Protein AF-A0A258UWW3-F1 (afdb_monomer_lite)

Foldseek 3Di:
DQLLQLVLVVLLPPPDQKDKDAQVRSCVSSVHHDDVCLLVPPCLQACDPPDPNSVNCSQVVSQKHWDDQDSPRRMTMIGHNPDPPPDDDDDDDDPDPDPPVVVLVVLCVVPVDNDPVVSVVVVVVVVVVVVVVVVVVVCVVPDDDPPDDDDDDDDD

Secondary structure (DSSP, 8-state):
--TTHHHHHHHHH--SSEEEEEHHHHHHHHTSPPPHHHHH-GGGGS---SSS-HHHHHHHHTTEEEEEEETTTTEEEEEE--------S----S-----HHHHHHHHHHHHS---HHHHHHHHHHHHHHHHHHHHHHHHTTS-S---PPP-PPPP-

Sequence (156 aa):
MGVYEPLTRYLDDLGVDHWSANFAEIERIIRRALPASAYKHRPWWANQADGNHSQSKAWRDAGWETREVDLAHRTVNFVRAGRPKTSSPSSVRLRATPSTEALWDRAAQMTDETDRERLLQMALNALIQREAAHQLARLGATMPDLVVPQRDRPAA

Radius of gyration: 24.17 Å; chains: 1; bounding box: 35×78×60 Å

Structure (mmCIF, N/CA/C/O backbone):
data_AF-A0A258UWW3-F1
#
_entry.id   AF-A0A258UWW3-F1
#
loop_
_atom_site.group_PDB
_atom_site.id
_atom_site.type_symbol
_atom_site.label_atom_id
_atom_site.label_alt_id
_atom_site.label_comp_id
_atom_site.label_asym_id
_atom_site.label_entity_id
_atom_site.label_seq_id
_atom_site.pdbx_PDB_ins_code
_atom_site.Cartn_x
_atom_site.Cartn_y
_atom_site.Cartn_z
_atom_site.occupancy
_atom_site.B_iso_or_equiv
_atom_site.auth_seq_id
_atom_site.auth_comp_id
_atom_site.auth_asym_id
_atom_site.auth_atom_id
_atom_site.pdbx_PDB_model_num
ATOM 1 N N . MET A 1 1 ? 3.493 -2.214 -26.152 1.00 49.28 1 MET A N 1
ATOM 2 C CA . MET A 1 1 ? 3.263 -3.243 -25.122 1.00 49.28 1 MET A CA 1
ATOM 3 C C . MET A 1 1 ? 4.150 -2.932 -23.934 1.00 49.28 1 MET A C 1
ATOM 5 O O . MET A 1 1 ? 5.327 -3.282 -23.929 1.00 49.28 1 MET A O 1
ATOM 9 N N . GLY A 1 2 ? 3.626 -2.153 -22.992 1.00 64.00 2 GLY A N 1
ATOM 10 C CA . GLY A 1 2 ? 4.370 -1.783 -21.790 1.00 64.00 2 GLY A CA 1
ATOM 11 C C . GLY A 1 2 ? 4.350 -2.937 -20.794 1.00 64.00 2 GLY A C 1
ATOM 12 O O . GLY A 1 2 ? 3.308 -3.544 -20.581 1.00 64.00 2 GLY A O 1
ATOM 13 N N . VAL A 1 3 ? 5.476 -3.225 -20.141 1.00 72.06 3 VAL A N 1
ATOM 14 C CA . VAL A 1 3 ? 5.569 -4.270 -19.098 1.00 72.06 3 VAL A CA 1
ATOM 15 C C . VAL A 1 3 ? 4.516 -4.092 -17.990 1.00 72.06 3 VAL A C 1
ATOM 17 O O . VAL A 1 3 ? 4.087 -5.066 -17.382 1.00 72.06 3 VAL A O 1
ATOM 20 N N . TYR A 1 4 ? 4.087 -2.853 -17.753 1.00 79.81 4 TYR A N 1
ATOM 21 C CA . TYR A 1 4 ? 3.150 -2.468 -16.700 1.00 79.81 4 TYR A CA 1
ATOM 22 C C . TYR A 1 4 ? 1.742 -2.133 -17.220 1.00 79.81 4 TYR A C 1
ATOM 24 O O . TYR A 1 4 ? 0.896 -1.691 -16.453 1.00 79.81 4 TYR A O 1
ATOM 32 N N . GLU A 1 5 ? 1.457 -2.371 -18.500 1.00 82.12 5 GLU A N 1
ATOM 33 C CA . GLU A 1 5 ? 0.132 -2.146 -19.094 1.00 82.12 5 GLU A CA 1
ATOM 34 C C . GLU A 1 5 ? -1.009 -2.912 -18.379 1.00 82.12 5 GLU A C 1
ATOM 36 O O . GLU A 1 5 ? -2.077 -2.326 -18.186 1.00 82.12 5 GLU A O 1
ATOM 41 N N . PRO A 1 6 ? -0.817 -4.163 -17.896 1.00 84.31 6 PRO A N 1
ATOM 42 C CA . PRO A 1 6 ? -1.835 -4.846 -17.091 1.00 84.31 6 PRO A CA 1
ATOM 43 C C . PRO A 1 6 ? -2.149 -4.125 -15.776 1.00 84.31 6 PRO A C 1
ATOM 45 O O . PRO A 1 6 ? -3.298 -4.120 -15.341 1.00 84.31 6 PRO A O 1
ATOM 48 N N . LEU A 1 7 ? -1.141 -3.495 -15.161 1.00 84.38 7 LEU A N 1
ATOM 49 C CA . LEU A 1 7 ? -1.319 -2.712 -13.940 1.00 84.38 7 LEU A CA 1
ATOM 50 C C . LEU A 1 7 ? -2.125 -1.444 -14.224 1.00 84.38 7 LEU A C 1
ATOM 52 O O . LEU A 1 7 ? -3.037 -1.135 -13.468 1.00 84.38 7 LEU A O 1
ATOM 56 N N . THR A 1 8 ? -1.842 -0.759 -15.336 1.00 85.56 8 THR A N 1
ATOM 57 C CA . THR A 1 8 ? -2.629 0.396 -15.795 1.00 85.56 8 THR A CA 1
ATOM 58 C C . THR A 1 8 ? -4.103 0.033 -15.950 1.00 85.56 8 THR A C 1
ATOM 60 O O . THR A 1 8 ? -4.949 0.701 -15.371 1.00 85.56 8 THR A O 1
ATOM 63 N N . ARG A 1 9 ? -4.422 -1.053 -16.668 1.00 85.12 9 ARG A N 1
ATOM 64 C CA . ARG A 1 9 ? -5.818 -1.485 -16.865 1.00 85.12 9 ARG A CA 1
ATOM 65 C C . ARG A 1 9 ? -6.513 -1.865 -15.563 1.00 85.12 9 ARG A C 1
ATOM 67 O O . ARG A 1 9 ? -7.674 -1.534 -15.382 1.00 85.12 9 ARG A O 1
ATOM 74 N N . TYR A 1 10 ? -5.809 -2.554 -14.668 1.00 86.06 10 TYR A N 1
ATOM 75 C CA . TYR A 1 10 ? -6.361 -2.934 -13.369 1.00 86.06 10 TYR A CA 1
ATOM 76 C C . TYR A 1 10 ? -6.700 -1.707 -12.511 1.00 86.06 10 TYR A C 1
ATOM 78 O O . TYR A 1 10 ? -7.749 -1.654 -11.880 1.00 86.06 10 TYR A O 1
ATOM 86 N N . LEU A 1 11 ? -5.820 -0.705 -12.514 1.00 83.38 11 LEU A N 1
ATOM 87 C CA . LEU A 1 11 ? -6.040 0.566 -11.827 1.00 83.38 11 LEU A CA 1
ATOM 88 C C . LEU A 1 11 ? -7.163 1.398 -12.463 1.00 83.38 11 LEU A C 1
ATOM 90 O O . LEU A 1 11 ? -7.861 2.112 -11.752 1.00 83.38 11 LEU A O 1
ATOM 94 N N . ASP A 1 12 ? -7.338 1.321 -13.780 1.00 84.75 12 ASP A N 1
ATOM 95 C CA . ASP A 1 12 ? -8.417 2.012 -14.495 1.00 84.75 12 ASP A CA 1
ATOM 96 C C . ASP A 1 12 ? -9.799 1.396 -14.201 1.00 84.75 12 ASP A C 1
ATOM 98 O O . ASP A 1 12 ? -10.771 2.120 -13.999 1.00 84.75 12 ASP A O 1
ATOM 102 N N . ASP A 1 13 ? -9.868 0.064 -14.085 1.00 83.75 13 ASP A N 1
ATOM 103 C CA . ASP A 1 13 ? -11.085 -0.680 -13.715 1.00 83.75 13 ASP A CA 1
ATOM 104 C C . ASP A 1 13 ? -11.470 -0.494 -12.233 1.00 83.75 13 ASP A C 1
ATOM 106 O O . ASP A 1 13 ? -12.635 -0.614 -11.844 1.00 83.75 13 ASP A O 1
ATOM 110 N N . LEU A 1 14 ? -10.497 -0.150 -11.382 1.00 79.38 14 LEU A N 1
ATOM 111 C CA . LEU A 1 14 ? -10.727 0.133 -9.968 1.00 79.38 14 LEU A CA 1
ATOM 112 C C . LEU A 1 14 ? -11.558 1.414 -9.789 1.00 79.38 14 LEU A C 1
ATOM 114 O O . LEU A 1 14 ? -11.054 2.533 -9.824 1.00 79.38 14 LEU A O 1
ATOM 118 N N . GLY A 1 15 ? -12.839 1.245 -9.461 1.00 76.69 15 GLY A N 1
ATOM 119 C CA . GLY A 1 15 ? -13.758 2.335 -9.106 1.00 76.69 15 GLY A CA 1
ATOM 120 C C . GLY A 1 15 ? -13.533 2.969 -7.722 1.00 76.69 15 GLY A C 1
ATOM 121 O O . GLY A 1 15 ? -14.464 3.548 -7.165 1.00 76.69 15 GLY A O 1
ATOM 122 N N . VAL A 1 16 ? -12.342 2.830 -7.133 1.00 76.62 16 VAL A N 1
ATOM 123 C CA . VAL A 1 16 ? -11.992 3.360 -5.802 1.00 76.62 16 VAL A CA 1
ATOM 124 C C . VAL A 1 16 ? -10.947 4.469 -5.917 1.00 76.62 16 VAL A C 1
ATOM 126 O O . VAL A 1 16 ? -10.183 4.515 -6.870 1.00 76.62 16 VAL A O 1
ATOM 129 N N . ASP A 1 17 ? -10.892 5.371 -4.935 1.00 78.88 17 ASP A N 1
ATOM 130 C CA . ASP A 1 17 ? -9.923 6.483 -4.936 1.00 78.88 17 ASP A CA 1
ATOM 131 C C . ASP A 1 17 ? -8.588 6.131 -4.251 1.00 78.88 17 ASP A C 1
ATOM 133 O O . ASP A 1 17 ? -7.622 6.892 -4.336 1.00 78.88 17 ASP A O 1
ATOM 137 N N . HIS A 1 18 ? -8.532 4.999 -3.543 1.00 81.06 18 HIS A N 1
ATOM 138 C CA . HIS A 1 18 ? -7.345 4.505 -2.849 1.00 81.06 18 HIS A CA 1
ATOM 139 C C . HIS A 1 18 ? -7.241 2.987 -2.986 1.00 81.06 18 HIS A C 1
ATOM 141 O O . HIS A 1 18 ? -8.236 2.273 -2.859 1.00 81.06 18 HIS A O 1
ATOM 147 N N . TRP A 1 19 ? -6.027 2.491 -3.205 1.00 83.12 19 TRP A N 1
ATOM 148 C CA . TRP A 1 19 ? -5.745 1.064 -3.263 1.00 83.12 19 TRP A CA 1
ATOM 149 C C . TRP A 1 19 ? -4.380 0.769 -2.641 1.00 83.12 19 TRP A C 1
ATOM 151 O O . TRP A 1 19 ? -3.346 1.263 -3.091 1.00 83.12 19 TRP A O 1
ATOM 161 N N . SER A 1 20 ? -4.392 -0.034 -1.580 1.00 82.38 20 SER A N 1
ATOM 162 C CA . SER A 1 20 ? -3.187 -0.565 -0.950 1.00 82.38 20 SER A CA 1
ATOM 163 C C . SER A 1 20 ? -2.834 -1.885 -1.613 1.00 82.38 20 SER A C 1
ATOM 165 O O . SER A 1 20 ? -3.596 -2.844 -1.510 1.00 82.38 20 SER A O 1
ATOM 167 N N . ALA A 1 21 ? -1.686 -1.926 -2.275 1.00 79.69 21 ALA A N 1
ATOM 168 C CA . ALA A 1 21 ? -1.192 -3.101 -2.970 1.00 79.69 21 ALA A CA 1
ATOM 169 C C . ALA A 1 21 ? 0.078 -3.615 -2.302 1.00 79.69 21 ALA A C 1
ATOM 171 O O . ALA A 1 21 ? 0.983 -2.844 -1.976 1.00 79.69 21 ALA A O 1
ATOM 172 N N . ASN A 1 22 ? 0.185 -4.925 -2.131 1.00 85.38 22 ASN A N 1
ATOM 173 C CA . ASN A 1 22 ? 1.451 -5.551 -1.783 1.00 85.38 22 ASN A CA 1
ATOM 174 C C . ASN A 1 22 ? 2.273 -5.864 -3.044 1.00 85.38 22 ASN A C 1
ATOM 176 O O . ASN A 1 22 ? 1.760 -5.929 -4.163 1.00 85.38 22 ASN A O 1
ATOM 180 N N . PHE A 1 23 ? 3.579 -6.061 -2.874 1.00 82.38 23 PHE A N 1
ATOM 181 C CA . PHE A 1 23 ? 4.467 -6.281 -4.019 1.00 82.38 23 PHE A CA 1
ATOM 182 C C . PHE A 1 23 ? 4.090 -7.558 -4.783 1.00 82.38 23 PHE A C 1
ATOM 184 O O . PHE A 1 23 ? 4.114 -7.555 -6.009 1.00 82.38 23 PHE A O 1
ATOM 191 N N . ALA A 1 24 ? 3.647 -8.608 -4.085 1.00 80.50 24 ALA A N 1
ATOM 192 C CA . ALA A 1 24 ? 3.216 -9.857 -4.709 1.00 80.50 24 ALA A CA 1
ATOM 193 C C . ALA A 1 24 ? 1.908 -9.707 -5.518 1.00 80.50 24 ALA A C 1
ATOM 195 O O . ALA A 1 24 ? 1.732 -10.371 -6.535 1.00 80.50 24 ALA A O 1
ATOM 196 N N . GLU A 1 25 ? 0.989 -8.830 -5.112 1.00 82.44 25 GLU A N 1
ATOM 197 C CA . GLU A 1 25 ? -0.236 -8.498 -5.849 1.00 82.44 25 GLU A CA 1
ATOM 198 C C . GLU A 1 25 ? 0.103 -7.788 -7.152 1.00 82.44 25 GLU A C 1
ATOM 200 O O . GLU A 1 25 ? -0.402 -8.166 -8.208 1.00 82.44 25 GLU A O 1
ATOM 205 N N . ILE A 1 26 ? 1.020 -6.822 -7.096 1.00 83.56 26 ILE A N 1
ATOM 206 C CA . ILE A 1 26 ? 1.506 -6.119 -8.285 1.00 83.56 26 ILE A CA 1
ATOM 207 C C . ILE A 1 26 ? 2.180 -7.112 -9.235 1.00 83.56 26 ILE A C 1
ATOM 209 O O . ILE A 1 26 ? 1.863 -7.117 -10.423 1.00 83.56 26 ILE A O 1
ATOM 213 N N . GLU A 1 27 ? 3.036 -7.999 -8.720 1.00 85.69 27 GLU A N 1
ATOM 214 C CA . GLU A 1 27 ? 3.691 -9.058 -9.500 1.00 85.69 27 GLU A CA 1
ATOM 215 C C . GLU A 1 27 ? 2.693 -10.011 -10.168 1.00 85.69 27 GLU A C 1
ATOM 217 O O . GLU A 1 27 ? 2.871 -10.399 -11.326 1.00 85.69 27 GLU A O 1
ATOM 222 N N . ARG A 1 28 ? 1.607 -10.357 -9.467 1.00 84.50 28 ARG A N 1
ATOM 223 C CA . ARG A 1 28 ? 0.512 -11.171 -10.012 1.00 84.50 28 ARG A CA 1
ATOM 224 C C . ARG A 1 28 ? -0.234 -10.452 -11.132 1.00 84.50 28 ARG A C 1
ATOM 226 O O . ARG A 1 28 ? -0.554 -11.091 -12.132 1.00 84.50 28 ARG A O 1
ATOM 233 N N . ILE A 1 29 ? -0.486 -9.150 -10.990 1.00 84.94 29 ILE A N 1
ATOM 234 C CA . ILE A 1 29 ? -1.186 -8.340 -11.998 1.00 84.94 29 ILE A CA 1
ATOM 235 C C . ILE A 1 29 ? -0.331 -8.198 -13.261 1.00 84.94 29 ILE A C 1
ATOM 237 O O . ILE A 1 29 ? -0.810 -8.469 -14.362 1.00 84.94 29 ILE A O 1
ATOM 241 N N . ILE A 1 30 ? 0.953 -7.853 -13.117 1.00 84.69 30 ILE A N 1
ATOM 242 C CA . ILE A 1 30 ? 1.884 -7.735 -14.255 1.00 84.69 30 ILE A CA 1
ATOM 243 C C . ILE A 1 30 ? 2.380 -9.097 -14.768 1.00 84.69 30 ILE A C 1
ATOM 245 O O . ILE A 1 30 ? 3.088 -9.151 -15.773 1.00 84.69 30 ILE A O 1
ATOM 249 N N . ARG A 1 31 ? 2.021 -10.193 -14.080 1.00 83.44 31 ARG A N 1
ATOM 250 C CA . ARG A 1 31 ? 2.463 -11.579 -14.325 1.00 83.44 31 ARG A CA 1
ATOM 251 C C . ARG A 1 31 ? 3.983 -11.720 -14.449 1.00 83.44 31 ARG A C 1
ATOM 253 O O . ARG A 1 31 ? 4.492 -12.508 -15.245 1.00 83.44 31 ARG A O 1
ATOM 260 N N . ARG A 1 32 ? 4.714 -10.928 -13.670 1.00 80.62 32 ARG A N 1
ATOM 261 C CA . ARG A 1 32 ? 6.176 -10.833 -13.683 1.00 80.62 32 ARG A CA 1
ATOM 262 C C . ARG A 1 32 ? 6.661 -10.418 -12.298 1.00 80.62 32 ARG A C 1
ATOM 264 O O . ARG A 1 32 ? 6.003 -9.637 -11.627 1.00 80.62 32 ARG A O 1
ATOM 271 N N . ALA A 1 33 ? 7.850 -10.878 -11.923 1.00 79.06 33 ALA A N 1
ATOM 272 C CA . ALA A 1 33 ? 8.537 -10.399 -10.730 1.00 79.06 33 ALA A CA 1
ATOM 273 C C . ALA A 1 33 ? 8.994 -8.938 -10.883 1.00 79.06 33 ALA A C 1
ATOM 275 O O . ALA A 1 33 ? 9.520 -8.538 -11.930 1.00 79.06 33 ALA A O 1
ATOM 276 N N . LEU A 1 34 ? 8.828 -8.150 -9.825 1.00 79.06 34 LEU A N 1
ATOM 277 C CA . LEU A 1 34 ? 9.329 -6.787 -9.760 1.00 79.06 34 LEU A CA 1
ATOM 278 C C . LEU A 1 34 ? 10.866 -6.812 -9.730 1.00 79.06 34 LEU A C 1
ATOM 280 O O . LEU A 1 34 ? 11.473 -7.699 -9.123 1.00 79.06 34 LEU A O 1
ATOM 284 N N . PRO A 1 35 ? 11.537 -5.845 -10.376 1.00 77.00 35 PRO A N 1
ATOM 285 C CA . PRO A 1 35 ? 12.990 -5.773 -10.338 1.00 77.00 35 PRO A CA 1
ATOM 286 C C . PRO A 1 35 ? 13.486 -5.530 -8.908 1.00 77.00 35 PRO A C 1
ATOM 288 O O . PRO A 1 35 ? 12.843 -4.836 -8.123 1.00 77.00 35 PRO A O 1
ATOM 291 N N . ALA A 1 36 ? 14.686 -6.023 -8.584 1.00 73.19 36 ALA A N 1
ATOM 292 C CA . ALA A 1 36 ? 15.297 -5.857 -7.258 1.00 73.19 36 ALA A CA 1
ATOM 293 C C . ALA A 1 36 ? 15.369 -4.385 -6.801 1.00 73.19 36 ALA A C 1
ATOM 295 O O . ALA A 1 36 ? 15.329 -4.096 -5.607 1.00 73.19 36 ALA A O 1
ATOM 296 N N . SER A 1 37 ? 15.434 -3.442 -7.743 1.00 72.00 37 SER A N 1
ATOM 297 C CA . SER A 1 37 ? 15.398 -2.005 -7.465 1.00 72.00 37 SER A CA 1
ATOM 298 C C . SER A 1 37 ? 14.093 -1.545 -6.805 1.00 72.00 37 SER A C 1
ATOM 300 O O . SER A 1 37 ? 14.152 -0.666 -5.951 1.00 72.00 37 SER A O 1
ATOM 302 N N . ALA A 1 38 ? 12.950 -2.167 -7.120 1.00 76.12 38 ALA A N 1
ATOM 303 C CA . ALA A 1 38 ? 11.664 -1.876 -6.480 1.00 76.12 38 ALA A CA 1
ATOM 304 C C . ALA A 1 38 ? 11.667 -2.247 -4.988 1.00 76.12 38 ALA A C 1
ATOM 306 O O . ALA A 1 38 ? 11.019 -1.590 -4.176 1.00 76.12 38 ALA A O 1
ATOM 307 N N . TYR A 1 39 ? 12.440 -3.272 -4.621 1.00 73.44 39 TYR A N 1
ATOM 308 C CA . TYR A 1 39 ? 12.614 -3.729 -3.241 1.00 73.44 39 TYR A CA 1
ATOM 309 C C . TYR A 1 39 ? 13.627 -2.896 -2.456 1.00 73.44 39 TYR A C 1
ATOM 311 O O . TYR A 1 39 ? 13.499 -2.754 -1.244 1.00 73.44 39 TYR A O 1
ATOM 319 N N . LYS A 1 40 ? 14.649 -2.360 -3.131 1.00 68.56 40 LYS A N 1
ATOM 320 C CA . LYS A 1 40 ? 15.772 -1.665 -2.484 1.00 68.56 40 LYS A CA 1
ATOM 321 C C . LYS A 1 40 ? 15.588 -0.155 -2.394 1.00 68.56 40 LYS A C 1
ATOM 323 O O . LYS A 1 40 ? 16.114 0.468 -1.476 1.00 68.56 40 LYS A O 1
ATOM 328 N N . HIS A 1 41 ? 14.876 0.449 -3.342 1.00 72.25 41 HIS A N 1
ATOM 329 C CA . HIS A 1 41 ? 14.847 1.898 -3.490 1.00 72.25 41 HIS A CA 1
ATOM 330 C C . HIS A 1 41 ? 13.414 2.424 -3.434 1.00 72.25 41 HIS A C 1
ATOM 332 O O . HIS A 1 41 ? 12.657 2.282 -4.387 1.00 72.25 41 HIS A O 1
ATOM 338 N N . ARG A 1 42 ? 13.062 3.130 -2.348 1.00 69.38 42 ARG A N 1
ATOM 339 C CA . ARG A 1 42 ? 11.799 3.894 -2.260 1.00 69.38 42 ARG A CA 1
ATOM 340 C C . ARG A 1 42 ? 11.605 4.844 -3.452 1.00 69.38 42 ARG A C 1
ATOM 342 O O . ARG A 1 42 ? 10.496 4.873 -3.975 1.00 69.38 42 ARG A O 1
ATOM 349 N N . PRO A 1 43 ? 12.647 5.550 -3.952 1.00 73.50 43 PRO A N 1
ATOM 350 C CA . PRO A 1 43 ? 12.516 6.394 -5.140 1.00 73.50 43 PRO A CA 1
ATOM 351 C C . PRO A 1 43 ? 12.076 5.651 -6.405 1.00 73.50 43 PRO A C 1
ATOM 353 O O . PRO A 1 43 ? 11.534 6.278 -7.305 1.00 73.50 43 PRO A O 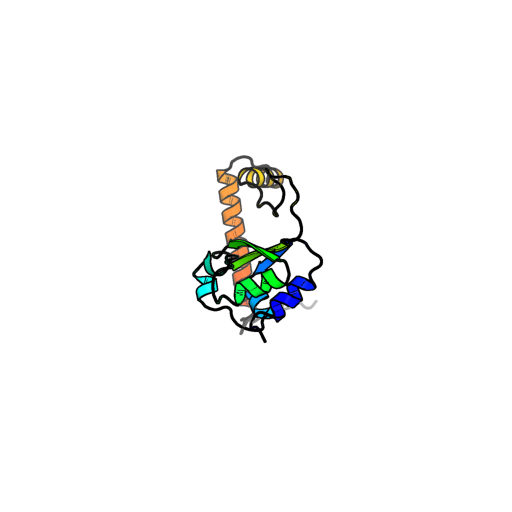1
ATOM 356 N N . TRP A 1 44 ? 12.254 4.326 -6.481 1.00 80.25 44 TRP A N 1
ATOM 357 C CA . TRP A 1 44 ? 11.776 3.530 -7.615 1.00 80.25 44 TRP A CA 1
ATOM 358 C C . TRP A 1 44 ? 10.251 3.613 -7.780 1.00 80.25 44 TRP A C 1
ATOM 360 O O . TRP A 1 44 ? 9.752 3.569 -8.904 1.00 80.25 44 TRP A O 1
ATOM 370 N N . TRP A 1 45 ? 9.535 3.771 -6.662 1.00 80.31 45 TRP A N 1
ATOM 371 C CA . TRP A 1 45 ? 8.085 3.941 -6.595 1.00 80.31 45 TRP A CA 1
ATOM 372 C C . TRP A 1 45 ? 7.640 5.397 -6.713 1.00 80.31 45 TRP A C 1
ATOM 374 O O . TRP A 1 45 ? 6.443 5.647 -6.696 1.00 80.31 45 TRP A O 1
ATOM 384 N N . ALA A 1 46 ? 8.554 6.366 -6.788 1.00 74.19 46 ALA A N 1
ATOM 385 C CA . ALA A 1 46 ? 8.183 7.774 -6.842 1.00 74.19 46 ALA A CA 1
ATOM 386 C C . ALA A 1 46 ? 7.481 8.124 -8.166 1.00 74.19 46 ALA A C 1
ATOM 388 O O . ALA A 1 46 ? 7.765 7.549 -9.217 1.00 74.19 46 ALA A O 1
ATOM 389 N N . ASN A 1 47 ? 6.602 9.129 -8.132 1.00 70.94 47 ASN A N 1
ATOM 390 C CA . ASN A 1 47 ? 5.853 9.618 -9.299 1.00 70.94 47 ASN A CA 1
ATOM 391 C C . ASN A 1 47 ? 6.707 10.480 -10.245 1.00 70.94 47 ASN A C 1
ATOM 393 O O . ASN A 1 47 ? 6.228 11.482 -10.782 1.00 70.94 47 ASN A O 1
ATOM 397 N N . GLN A 1 48 ? 7.979 10.120 -10.428 1.00 65.44 48 GLN A N 1
ATOM 398 C CA . GLN A 1 48 ? 8.903 10.884 -11.255 1.00 65.44 48 GLN A CA 1
ATOM 399 C C . GLN A 1 48 ? 8.429 10.880 -12.710 1.00 65.44 48 GLN A C 1
ATOM 401 O O . GLN A 1 48 ? 8.162 9.823 -13.291 1.00 65.44 48 GLN A O 1
ATOM 406 N N . ALA A 1 49 ? 8.270 12.094 -13.244 1.00 53.56 49 ALA A N 1
ATOM 407 C CA . ALA A 1 49 ? 7.893 12.371 -14.627 1.00 53.56 49 ALA A CA 1
ATOM 408 C C . ALA A 1 49 ? 9.118 12.429 -15.553 1.00 53.56 49 ALA A C 1
ATOM 410 O O . ALA A 1 49 ? 8.987 12.220 -16.756 1.00 53.56 49 ALA A O 1
ATOM 411 N N . ASP A 1 50 ? 10.291 12.709 -14.982 1.00 45.69 50 ASP A N 1
ATOM 412 C CA . ASP A 1 50 ? 11.527 12.938 -15.714 1.00 45.69 50 ASP A CA 1
ATOM 413 C C . ASP A 1 50 ? 12.297 11.623 -15.874 1.00 45.69 50 ASP A C 1
ATOM 415 O O . ASP A 1 50 ? 12.885 11.101 -14.927 1.00 45.69 50 ASP A O 1
ATOM 419 N N . GLY A 1 51 ? 12.268 11.058 -17.083 1.00 48.81 51 GLY A N 1
ATOM 420 C CA . GLY A 1 51 ? 13.105 9.922 -17.478 1.00 48.81 51 GLY A CA 1
ATOM 421 C C . GLY A 1 51 ? 12.358 8.750 -18.118 1.00 48.81 51 GLY A C 1
ATOM 422 O O . GLY A 1 51 ? 11.133 8.697 -18.182 1.00 48.81 51 GLY A O 1
ATOM 423 N N . ASN A 1 52 ? 13.128 7.763 -18.588 1.00 55.41 52 ASN A N 1
ATOM 424 C CA . ASN A 1 52 ? 12.668 6.560 -19.300 1.00 55.41 52 ASN A CA 1
ATOM 425 C C . ASN A 1 52 ? 11.979 5.521 -18.374 1.00 55.41 52 ASN A C 1
ATOM 427 O O . ASN A 1 52 ? 12.071 4.310 -18.586 1.00 55.41 52 ASN A O 1
ATOM 431 N N . HIS A 1 53 ? 11.333 5.974 -17.297 1.00 65.56 53 HIS A N 1
ATOM 432 C CA . HIS A 1 53 ? 10.785 5.127 -16.241 1.00 65.56 53 HIS A CA 1
ATOM 433 C C . HIS A 1 53 ? 9.391 4.616 -16.612 1.00 65.56 53 HIS A C 1
ATOM 435 O O . HIS A 1 53 ? 8.363 5.198 -16.277 1.00 65.56 53 HIS A O 1
ATOM 441 N N . SER A 1 54 ? 9.354 3.470 -17.293 1.00 70.56 54 SER A N 1
ATOM 442 C CA . SER A 1 54 ? 8.107 2.841 -17.750 1.00 70.56 54 SER A CA 1
ATOM 443 C C . SER A 1 54 ? 7.156 2.433 -16.613 1.00 70.56 54 SER A C 1
ATOM 445 O O . SER A 1 54 ? 5.977 2.215 -16.878 1.00 70.56 54 SER A O 1
ATOM 447 N N . GLN A 1 55 ? 7.642 2.319 -15.369 1.00 73.19 55 GLN A N 1
ATOM 448 C CA . GLN A 1 55 ? 6.814 1.967 -14.212 1.00 73.19 55 GLN A CA 1
ATOM 449 C C . GLN A 1 55 ? 5.898 3.112 -13.749 1.00 73.19 55 GLN A C 1
ATOM 451 O O . GLN A 1 55 ? 4.696 2.900 -13.637 1.00 73.19 55 GLN A O 1
ATOM 456 N N . SER A 1 56 ? 6.421 4.332 -13.558 1.00 77.25 56 SER A N 1
ATOM 457 C CA . SER A 1 56 ? 5.640 5.463 -13.037 1.00 77.25 56 SER A CA 1
ATOM 458 C C . SER A 1 56 ? 4.599 5.947 -14.031 1.00 77.25 56 SER A C 1
ATOM 460 O O . SER A 1 56 ? 3.490 6.321 -13.653 1.00 77.25 56 SER A O 1
ATOM 462 N N . LYS A 1 57 ? 4.927 5.842 -15.320 1.00 79.19 57 LYS A N 1
ATOM 463 C CA . LYS A 1 57 ? 3.989 6.063 -16.415 1.00 79.19 57 LYS A CA 1
ATOM 464 C C . LYS A 1 57 ? 2.757 5.158 -16.322 1.00 79.19 57 LYS A C 1
ATOM 466 O O . LYS A 1 57 ? 1.670 5.606 -16.645 1.00 79.19 57 LYS A O 1
ATOM 471 N N . ALA A 1 58 ? 2.895 3.924 -15.841 1.00 83.19 58 ALA A N 1
ATOM 472 C CA . ALA A 1 58 ? 1.805 2.956 -15.855 1.00 83.19 58 ALA A CA 1
ATOM 473 C C . ALA A 1 58 ? 0.638 3.333 -14.937 1.00 83.19 58 ALA A C 1
ATOM 475 O O . ALA A 1 58 ? -0.511 3.303 -15.370 1.00 83.19 58 ALA A O 1
ATOM 476 N N . TRP A 1 59 ? 0.910 3.702 -13.684 1.00 84.12 59 TRP A N 1
ATOM 477 C CA . TRP A 1 59 ? -0.147 4.153 -12.777 1.00 84.12 59 TRP A CA 1
ATOM 478 C C . TRP A 1 59 ? -0.585 5.585 -13.088 1.00 84.12 59 TRP A C 1
ATOM 480 O O . TRP A 1 59 ? -1.773 5.883 -13.014 1.00 84.12 59 TRP A O 1
ATOM 490 N N . ARG A 1 60 ? 0.330 6.451 -13.540 1.00 81.75 60 ARG A N 1
ATOM 491 C CA . ARG A 1 60 ? -0.018 7.815 -13.959 1.00 81.75 60 ARG A CA 1
ATOM 492 C C . ARG A 1 60 ? -0.942 7.865 -15.170 1.00 81.75 60 ARG A C 1
ATOM 494 O O . ARG A 1 60 ? -1.847 8.691 -15.181 1.00 81.75 60 ARG A O 1
ATOM 501 N N . ASP A 1 61 ? -0.727 7.006 -16.165 1.00 81.00 61 ASP A N 1
ATOM 502 C CA . ASP A 1 61 ? -1.591 6.916 -17.347 1.00 81.00 61 ASP A CA 1
ATOM 503 C C . ASP A 1 61 ? -3.010 6.446 -16.955 1.00 81.00 61 ASP A C 1
ATOM 505 O O . ASP A 1 61 ? -3.972 6.845 -17.600 1.00 81.00 61 ASP A O 1
ATOM 509 N N . ALA A 1 62 ? -3.156 5.692 -15.855 1.00 81.25 62 ALA A N 1
ATOM 510 C CA . ALA A 1 62 ? -4.452 5.351 -15.248 1.00 81.25 62 ALA A CA 1
ATOM 511 C C . ALA A 1 62 ? -5.016 6.460 -14.327 1.00 81.25 62 ALA A C 1
ATOM 513 O O . ALA A 1 62 ? -6.075 6.301 -13.724 1.00 81.25 62 ALA A O 1
ATOM 514 N N . GLY A 1 63 ? -4.309 7.582 -14.159 1.00 84.06 63 GLY A N 1
ATOM 515 C CA . GLY A 1 63 ? -4.713 8.666 -13.260 1.00 84.06 63 GLY A CA 1
ATOM 516 C C . GLY A 1 63 ? -4.451 8.388 -11.778 1.00 84.06 63 GLY A C 1
ATOM 517 O O . GLY A 1 63 ? -5.122 8.965 -10.924 1.00 84.06 63 GLY A O 1
ATOM 518 N N . TRP A 1 64 ? -3.487 7.527 -11.460 1.00 86.56 64 TRP A N 1
ATOM 519 C CA . TRP A 1 64 ? -3.072 7.180 -10.101 1.00 86.56 64 TRP A CA 1
ATOM 520 C C . TRP A 1 64 ? -1.665 7.690 -9.782 1.00 86.56 64 TRP A C 1
ATOM 522 O O . TRP A 1 64 ? -0.839 7.905 -10.668 1.00 86.56 64 TRP A O 1
ATOM 532 N N . GLU A 1 65 ? -1.374 7.855 -8.497 1.00 86.19 65 GLU A N 1
ATOM 533 C CA . GLU A 1 65 ? -0.068 8.220 -7.958 1.00 86.19 65 GLU A CA 1
ATOM 534 C C . GLU A 1 65 ? 0.240 7.402 -6.697 1.00 86.19 65 GLU A C 1
ATOM 536 O O . GLU A 1 65 ? -0.657 7.010 -5.951 1.00 86.19 65 GLU A O 1
ATOM 541 N N . THR A 1 66 ? 1.513 7.129 -6.436 1.00 83.00 66 THR A N 1
ATOM 542 C CA . THR A 1 66 ? 1.958 6.498 -5.187 1.00 83.00 66 THR A CA 1
ATOM 543 C C . THR A 1 66 ? 2.113 7.557 -4.092 1.00 83.00 66 THR A C 1
ATOM 545 O O . THR A 1 66 ? 2.800 8.562 -4.278 1.00 83.00 66 THR A O 1
ATOM 548 N N . ARG A 1 67 ? 1.480 7.351 -2.933 1.00 78.75 67 ARG A N 1
ATOM 549 C CA . ARG A 1 67 ? 1.551 8.269 -1.775 1.00 78.75 67 ARG A CA 1
ATOM 550 C C . ARG A 1 67 ? 2.478 7.755 -0.687 1.00 78.75 67 ARG A C 1
ATOM 552 O O . ARG A 1 67 ? 3.314 8.496 -0.178 1.00 78.75 67 ARG A O 1
ATOM 559 N N . GLU A 1 68 ? 2.324 6.485 -0.337 1.00 75.12 68 GLU A N 1
ATOM 560 C CA . GLU A 1 68 ? 3.073 5.849 0.741 1.00 75.12 68 GLU A CA 1
ATOM 561 C C . GLU A 1 68 ? 3.665 4.540 0.246 1.00 75.12 68 GLU A C 1
ATOM 563 O O . GLU A 1 68 ? 2.998 3.740 -0.405 1.00 75.12 68 GLU A O 1
ATOM 568 N N . VAL A 1 69 ? 4.943 4.342 0.551 1.00 77.56 69 VAL A N 1
ATOM 569 C CA . VAL A 1 69 ? 5.710 3.167 0.150 1.00 77.56 69 VAL A CA 1
ATOM 570 C C . VAL A 1 69 ? 6.400 2.646 1.396 1.00 77.56 69 VAL A C 1
ATOM 572 O O . VAL A 1 69 ? 7.300 3.306 1.932 1.00 77.56 69 VAL A O 1
ATOM 575 N N . ASP A 1 70 ? 5.989 1.464 1.829 1.00 78.06 70 ASP A N 1
ATOM 576 C CA . ASP A 1 70 ? 6.595 0.742 2.933 1.00 78.06 70 ASP A CA 1
ATOM 577 C C . ASP A 1 70 ? 7.381 -0.450 2.378 1.00 78.06 70 ASP A C 1
ATOM 579 O O . ASP A 1 70 ? 6.819 -1.445 1.919 1.00 78.06 70 ASP A O 1
ATOM 583 N N . LEU A 1 71 ? 8.711 -0.338 2.397 1.00 74.69 71 LEU A N 1
ATOM 584 C CA . LEU A 1 71 ? 9.595 -1.415 1.946 1.00 74.69 71 LEU A CA 1
ATOM 585 C C . LEU A 1 71 ? 9.736 -2.538 2.978 1.00 74.69 71 LEU A C 1
ATOM 587 O O . LEU A 1 71 ? 10.038 -3.666 2.589 1.00 74.69 71 LEU A O 1
ATOM 591 N N . ALA A 1 72 ? 9.532 -2.249 4.268 1.00 72.44 72 ALA A N 1
ATOM 592 C CA . ALA A 1 72 ? 9.629 -3.252 5.324 1.00 72.44 72 ALA A CA 1
ATOM 593 C C . ALA A 1 72 ? 8.449 -4.224 5.228 1.00 72.44 72 ALA A C 1
ATOM 595 O O . ALA A 1 72 ? 8.638 -5.440 5.247 1.00 72.44 72 ALA A O 1
ATOM 596 N N . HIS A 1 73 ? 7.250 -3.678 5.015 1.00 72.00 73 HIS A N 1
ATOM 597 C CA . HIS A 1 73 ? 6.023 -4.450 4.826 1.00 72.00 73 HIS A CA 1
ATOM 598 C C . HIS A 1 73 ? 5.745 -4.813 3.358 1.00 72.00 73 HIS A C 1
ATOM 600 O O . HIS A 1 73 ? 4.849 -5.611 3.089 1.00 72.00 73 HIS A O 1
ATOM 606 N N . ARG A 1 74 ? 6.544 -4.297 2.411 1.00 81.81 74 ARG A N 1
ATOM 607 C CA . ARG A 1 74 ? 6.402 -4.509 0.955 1.00 81.81 74 ARG A CA 1
ATOM 608 C C . ARG A 1 74 ? 5.007 -4.135 0.458 1.00 81.81 74 ARG A C 1
ATOM 610 O O . ARG A 1 74 ? 4.372 -4.878 -0.296 1.00 81.81 74 ARG A O 1
ATOM 617 N N . THR A 1 75 ? 4.542 -2.976 0.900 1.00 80.44 75 THR A N 1
ATOM 618 C CA . THR A 1 75 ? 3.224 -2.427 0.584 1.00 80.44 75 THR A CA 1
ATOM 619 C C . THR A 1 75 ? 3.354 -1.035 0.000 1.00 80.44 75 THR A C 1
ATOM 621 O O . THR A 1 75 ? 4.201 -0.242 0.415 1.00 80.44 75 THR A O 1
ATOM 624 N N . VAL A 1 76 ? 2.494 -0.727 -0.961 1.00 84.19 76 VAL A N 1
ATOM 625 C CA . VAL A 1 76 ? 2.427 0.576 -1.604 1.00 84.19 76 VAL A CA 1
ATOM 626 C C . VAL A 1 76 ? 0.979 1.046 -1.670 1.00 84.19 76 VAL A C 1
ATOM 628 O O . VAL A 1 76 ? 0.076 0.278 -1.995 1.00 84.19 76 VAL A O 1
ATOM 631 N N . ASN A 1 77 ? 0.760 2.315 -1.350 1.00 84.19 77 ASN A N 1
ATOM 632 C CA . ASN A 1 77 ? -0.547 2.949 -1.414 1.00 84.19 77 ASN A CA 1
ATOM 633 C C . ASN A 1 77 ? -0.629 3.795 -2.679 1.00 84.19 77 ASN A C 1
ATOM 635 O O . ASN A 1 77 ? 0.058 4.815 -2.804 1.00 84.19 77 ASN A O 1
ATOM 639 N N . PHE A 1 78 ? -1.493 3.366 -3.591 1.00 86.31 78 PHE A N 1
ATOM 640 C CA . PHE A 1 78 ? -1.908 4.141 -4.746 1.00 86.31 78 PHE A CA 1
ATOM 641 C C . PHE A 1 78 ? -3.120 4.994 -4.377 1.00 86.31 78 PHE A C 1
ATOM 643 O O . PHE A 1 78 ? -4.052 4.523 -3.722 1.00 86.31 78 PHE A O 1
ATOM 650 N N . VAL A 1 79 ? -3.119 6.249 -4.812 1.00 84.88 79 VAL A N 1
ATOM 651 C CA . VAL A 1 79 ? -4.264 7.158 -4.719 1.00 84.88 79 VAL A CA 1
ATOM 652 C C . VAL A 1 79 ? -4.569 7.745 -6.087 1.00 84.8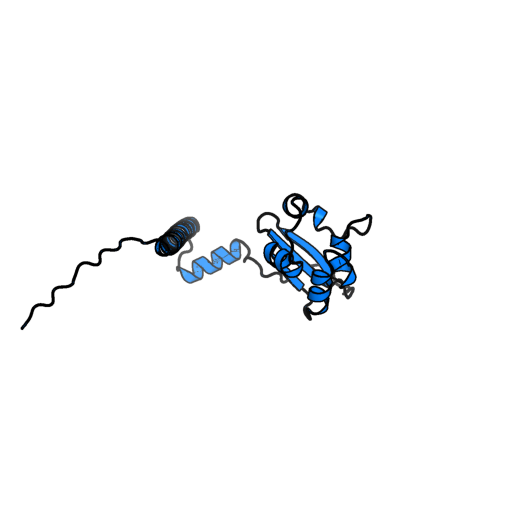8 79 VAL A C 1
ATOM 654 O O . VAL A 1 79 ? -3.670 7.952 -6.901 1.00 84.88 79 VAL A O 1
ATOM 657 N N . ARG A 1 80 ? -5.842 8.009 -6.362 1.00 82.88 80 ARG A N 1
ATOM 658 C CA . ARG A 1 80 ? -6.269 8.566 -7.642 1.00 82.88 80 ARG A CA 1
ATOM 659 C C . ARG A 1 80 ? -5.973 10.068 -7.680 1.00 82.88 80 ARG A C 1
ATOM 661 O O . ARG A 1 80 ? -6.488 10.832 -6.869 1.00 82.88 80 ARG A O 1
ATOM 668 N N . ALA A 1 81 ? -5.183 10.517 -8.651 1.00 75.31 81 ALA A N 1
ATOM 669 C CA . ALA A 1 81 ? -4.745 11.908 -8.823 1.00 75.31 81 ALA A CA 1
ATOM 670 C C . ALA A 1 81 ? -5.857 12.851 -9.359 1.00 75.31 81 ALA A C 1
ATOM 672 O O . ALA A 1 81 ? -5.603 13.985 -9.763 1.00 75.31 81 ALA A O 1
ATOM 673 N N . GLY A 1 82 ? -7.117 12.399 -9.367 1.00 58.78 82 GLY A N 1
ATOM 674 C CA . GLY A 1 82 ? -8.248 13.014 -10.064 1.00 58.78 82 GLY A CA 1
ATOM 675 C C . GLY A 1 82 ? -9.216 13.821 -9.193 1.00 58.78 82 GLY A C 1
ATOM 676 O O . GLY A 1 82 ? -10.402 13.499 -9.155 1.00 58.78 82 GLY A O 1
ATOM 677 N N . ARG A 1 83 ? -8.729 14.872 -8.518 1.00 42.03 83 ARG A N 1
ATOM 678 C CA . ARG A 1 83 ? -9.356 16.214 -8.380 1.00 42.03 83 ARG A CA 1
ATOM 679 C C . ARG A 1 83 ? -8.589 17.042 -7.335 1.00 42.03 83 ARG A C 1
ATOM 681 O O . ARG A 1 83 ? -8.416 16.560 -6.215 1.00 42.03 83 ARG A O 1
ATOM 688 N N . PRO A 1 84 ? -8.226 18.309 -7.620 1.00 40.84 84 PRO A N 1
ATOM 689 C CA . PRO A 1 84 ? -7.784 19.230 -6.584 1.00 40.84 84 PRO A CA 1
ATOM 690 C C . PRO A 1 84 ? -8.993 19.559 -5.706 1.00 40.84 84 PRO A C 1
ATOM 692 O O . PRO A 1 84 ? -9.804 20.427 -6.022 1.00 40.84 84 PRO A O 1
ATOM 695 N N . LYS A 1 85 ? -9.151 18.837 -4.597 1.00 38.34 85 LYS A N 1
ATOM 696 C CA . LYS A 1 85 ? -9.975 19.322 -3.494 1.00 38.34 85 LYS A CA 1
ATOM 697 C C . LYS A 1 85 ? -9.103 20.333 -2.770 1.00 38.34 85 LYS A C 1
ATOM 699 O O . LYS A 1 85 ? -8.180 19.972 -2.047 1.00 38.34 85 LYS A O 1
ATOM 704 N N . THR A 1 86 ? -9.355 21.603 -3.053 1.00 38.06 86 THR A N 1
ATOM 705 C CA . THR A 1 86 ? -8.919 22.763 -2.278 1.00 38.06 86 THR A CA 1
ATOM 706 C C . THR A 1 86 ? -9.341 22.577 -0.823 1.00 38.06 86 THR A C 1
ATOM 708 O O . THR A 1 86 ? -10.410 23.020 -0.424 1.00 38.06 86 THR A O 1
ATOM 711 N N . SER A 1 87 ? -8.556 21.824 -0.060 1.00 39.25 87 SER A N 1
ATOM 712 C CA . SER A 1 87 ? -8.609 21.665 1.394 1.00 39.25 87 SER A CA 1
ATOM 713 C C . SER A 1 87 ? -7.377 20.857 1.799 1.00 39.25 87 SER A C 1
ATOM 715 O O . SER A 1 87 ? -7.389 19.632 1.858 1.00 39.25 87 SER A O 1
ATOM 717 N N . SER A 1 88 ? -6.270 21.540 2.043 1.00 35.72 88 SER A N 1
ATOM 718 C CA . SER A 1 88 ? -5.344 21.102 3.084 1.00 35.72 88 SER A CA 1
ATOM 719 C C . SER A 1 88 ? -5.318 22.210 4.133 1.00 35.72 88 SER A C 1
ATOM 721 O O . SER A 1 88 ? -5.406 23.374 3.742 1.00 35.72 88 SER A O 1
ATOM 723 N N . PRO A 1 89 ? -5.221 21.886 5.430 1.00 51.53 89 PRO A N 1
ATOM 724 C CA . PRO A 1 89 ? -4.593 20.671 5.941 1.00 51.53 89 PRO A CA 1
ATOM 725 C C . PRO A 1 89 ? -5.472 19.868 6.918 1.00 51.53 89 PRO A C 1
ATOM 727 O O . PRO A 1 89 ? -6.531 20.313 7.346 1.00 51.53 89 PRO A O 1
ATOM 730 N N . SER A 1 90 ? -4.940 18.708 7.309 1.00 37.72 90 SER A N 1
ATOM 731 C CA . SER A 1 90 ? -5.251 17.985 8.552 1.00 37.72 90 SER A CA 1
ATOM 732 C C . SER A 1 90 ? -6.300 16.866 8.478 1.00 37.72 90 SER A C 1
ATOM 734 O O . SER A 1 90 ? -7.496 17.079 8.620 1.00 37.72 90 SER A O 1
ATOM 736 N N . SER A 1 91 ? -5.746 15.649 8.433 1.00 46.41 91 SER A N 1
ATOM 737 C CA . SER A 1 91 ? -6.183 14.472 9.199 1.00 46.41 91 SER A CA 1
ATOM 738 C C . SER A 1 91 ? -7.421 13.695 8.729 1.00 46.41 91 SER A C 1
ATOM 740 O O . SER A 1 91 ? -8.439 14.260 8.359 1.00 46.41 91 SER A O 1
ATOM 742 N N . VAL A 1 92 ? -7.341 12.365 8.927 1.00 42.59 92 VAL A N 1
ATOM 743 C CA . VAL A 1 92 ? -8.421 11.349 8.871 1.00 42.59 92 VAL A CA 1
ATOM 744 C C . VAL A 1 92 ? -8.665 10.799 7.446 1.00 42.59 92 VAL A C 1
ATOM 746 O O . VAL A 1 92 ? -9.052 11.534 6.557 1.00 42.59 92 VAL A O 1
ATOM 749 N N . ARG A 1 93 ? -8.483 9.517 7.092 1.00 43.12 93 ARG A N 1
ATOM 750 C CA . ARG A 1 93 ? -8.325 8.255 7.835 1.00 43.12 93 ARG A CA 1
ATOM 751 C C . ARG A 1 93 ? -7.649 7.234 6.894 1.00 43.12 93 ARG A C 1
ATOM 753 O O . ARG A 1 93 ? -8.319 6.567 6.111 1.00 43.12 93 ARG A O 1
ATOM 760 N N . LEU A 1 94 ? -6.329 7.069 6.978 1.00 38.88 94 LEU A N 1
ATOM 761 C CA . LEU A 1 94 ? -5.771 5.727 6.776 1.00 38.88 94 LEU A CA 1
ATOM 762 C C . LEU A 1 94 ? -6.363 4.851 7.880 1.00 38.88 94 LEU A C 1
ATOM 764 O O . LEU A 1 94 ? -6.770 5.369 8.923 1.00 38.88 94 LEU A O 1
ATOM 768 N N . ARG A 1 95 ? -6.450 3.543 7.661 1.00 40.34 95 ARG A N 1
ATOM 7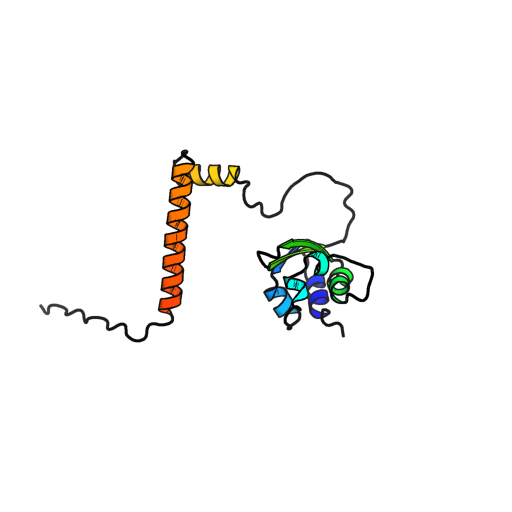69 C CA . ARG A 1 95 ? -6.725 2.574 8.722 1.00 40.34 95 ARG A CA 1
ATOM 770 C C . ARG A 1 95 ? -5.670 2.820 9.800 1.00 40.34 95 ARG A C 1
ATOM 772 O O . ARG A 1 95 ? -4.545 2.354 9.675 1.00 40.34 95 ARG A O 1
ATOM 779 N N . ALA A 1 96 ? -5.994 3.665 10.773 1.00 39.06 96 ALA A N 1
ATOM 780 C CA . ALA A 1 96 ? -5.054 4.040 11.797 1.00 39.06 96 ALA A CA 1
ATOM 781 C C . ALA A 1 96 ? -4.759 2.729 12.510 1.00 39.06 96 ALA A C 1
ATOM 783 O O . ALA A 1 96 ? -5.654 2.145 13.125 1.00 39.06 96 ALA A O 1
ATOM 784 N N . THR A 1 97 ? -3.517 2.246 12.422 1.00 42.22 97 THR A N 1
ATOM 785 C CA . THR A 1 97 ? -2.953 1.614 13.608 1.00 42.22 97 THR A CA 1
ATOM 786 C C . THR A 1 97 ? -3.341 2.561 14.732 1.00 42.22 97 THR A C 1
ATOM 788 O O . THR A 1 97 ? -3.038 3.757 14.602 1.00 42.22 97 THR A O 1
ATOM 791 N N . PRO A 1 98 ? -4.134 2.114 15.721 1.00 51.28 98 PRO A N 1
ATOM 792 C CA . PRO A 1 98 ? -4.511 3.020 16.782 1.00 51.28 98 PRO A CA 1
ATOM 793 C C . PRO A 1 98 ? -3.192 3.591 17.284 1.00 51.28 98 PRO A C 1
ATOM 795 O O . PRO A 1 98 ? -2.214 2.840 17.395 1.00 51.28 98 PRO A O 1
ATOM 798 N N . SER A 1 99 ? -3.119 4.913 17.465 1.00 62.59 99 SER A N 1
ATOM 799 C CA . SER A 1 99 ? -1.951 5.518 18.103 1.00 62.59 99 SER A CA 1
ATOM 800 C C . SER A 1 99 ? -1.572 4.652 19.299 1.00 62.59 99 SER A C 1
ATOM 802 O O . SER A 1 99 ? -2.459 4.056 19.910 1.00 62.59 99 SER A O 1
ATOM 804 N N . THR A 1 100 ? -0.292 4.546 19.634 1.00 65.69 100 THR A N 1
ATOM 805 C CA . THR A 1 100 ? 0.161 3.683 20.735 1.00 65.69 100 THR A CA 1
ATOM 806 C C . THR A 1 100 ? -0.717 3.847 21.988 1.00 65.69 100 THR A C 1
ATOM 808 O O . THR A 1 100 ? -1.110 2.861 22.597 1.00 65.69 100 THR A O 1
ATOM 811 N N . GLU A 1 101 ? -1.164 5.074 22.273 1.00 63.09 101 GLU A N 1
ATOM 812 C CA . GLU A 1 101 ? -2.171 5.410 23.294 1.00 63.09 101 GLU A CA 1
ATOM 813 C C . GLU A 1 101 ? -3.536 4.717 23.120 1.00 63.09 101 GLU A C 1
ATOM 815 O O . GLU A 1 101 ? -4.049 4.130 24.063 1.00 63.09 101 GLU A O 1
ATOM 820 N N . ALA A 1 102 ? -4.111 4.708 21.919 1.00 72.62 102 ALA A N 1
ATOM 821 C CA . ALA A 1 102 ? -5.372 4.029 21.627 1.00 72.62 102 ALA A CA 1
ATOM 822 C C . ALA A 1 102 ? -5.256 2.490 21.649 1.00 72.62 102 ALA A C 1
ATOM 824 O O . ALA A 1 102 ? -6.256 1.808 21.875 1.00 72.62 102 ALA A O 1
ATOM 825 N N . LEU A 1 103 ? -4.059 1.929 21.426 1.00 75.25 103 LEU A N 1
ATOM 826 C CA . LEU A 1 103 ? -3.801 0.499 21.639 1.00 75.25 103 LEU A CA 1
ATOM 827 C C . LEU A 1 103 ? -3.778 0.155 23.133 1.00 75.25 103 LEU A C 1
ATOM 829 O O . LEU A 1 103 ? -4.344 -0.869 23.515 1.00 75.25 103 LEU A O 1
ATOM 833 N N . TRP A 1 104 ? -3.188 1.021 23.965 1.00 76.38 104 TRP A N 1
ATOM 834 C CA . TRP A 1 104 ? -3.224 0.874 25.423 1.00 76.38 104 TRP A CA 1
ATOM 835 C C . TRP A 1 104 ? -4.650 0.930 25.963 1.00 76.38 104 TRP A C 1
ATOM 837 O O . TRP A 1 104 ? -5.037 0.060 26.736 1.00 76.38 104 TRP A O 1
ATOM 847 N N . ASP A 1 105 ? -5.443 1.896 25.501 1.00 75.00 105 ASP A N 1
ATOM 848 C CA . ASP A 1 105 ? -6.831 2.080 25.938 1.00 75.00 105 ASP A CA 1
ATOM 849 C C . ASP A 1 105 ? -7.697 0.852 25.610 1.00 75.00 105 ASP A C 1
ATOM 851 O O . ASP A 1 105 ? -8.419 0.315 26.449 1.00 75.00 105 ASP A O 1
ATOM 855 N N . ARG A 1 106 ? -7.536 0.322 24.392 1.00 76.44 106 ARG A N 1
ATOM 856 C CA . ARG A 1 106 ? -8.205 -0.904 23.944 1.00 76.44 106 ARG A CA 1
ATOM 857 C C . ARG A 1 106 ? -7.795 -2.122 24.776 1.00 76.44 106 ARG A C 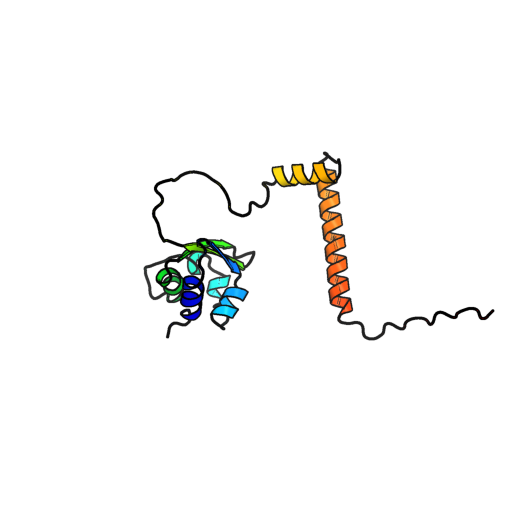1
ATOM 859 O O . ARG A 1 106 ? -8.650 -2.944 25.087 1.00 76.44 106 ARG A O 1
ATOM 866 N N . ALA A 1 107 ? -6.507 -2.263 25.091 1.00 79.06 107 ALA A N 1
ATOM 867 C CA . ALA A 1 107 ? -6.005 -3.381 25.883 1.00 79.06 107 ALA A CA 1
ATOM 868 C C . ALA A 1 107 ? -6.564 -3.332 27.312 1.00 79.06 107 ALA A C 1
ATOM 870 O O . ALA A 1 107 ? -7.106 -4.334 27.774 1.00 79.06 107 ALA A O 1
ATOM 871 N N . ALA A 1 108 ? -6.552 -2.152 27.940 1.00 80.00 108 ALA A N 1
ATOM 872 C CA . ALA A 1 108 ? -7.109 -1.947 29.273 1.00 80.00 108 ALA A CA 1
ATOM 873 C C . ALA A 1 108 ? -8.604 -2.293 29.345 1.00 80.00 108 ALA A C 1
ATOM 875 O O . ALA A 1 108 ? -9.027 -3.001 30.253 1.00 80.00 108 ALA A O 1
ATOM 876 N N . GLN A 1 109 ? -9.392 -1.899 28.337 1.00 79.25 109 GLN A N 1
ATOM 877 C CA . GLN A 1 109 ? -10.816 -2.255 28.253 1.00 79.25 109 GLN A CA 1
ATOM 878 C C . GLN A 1 109 ? -11.072 -3.768 28.123 1.00 79.25 109 GLN A C 1
ATOM 880 O O . GLN A 1 109 ? -12.147 -4.235 28.489 1.00 79.25 109 GLN A O 1
ATOM 885 N N . MET A 1 110 ? -10.134 -4.538 27.560 1.00 75.12 110 MET A N 1
ATOM 886 C CA . MET A 1 110 ? -10.314 -5.978 27.325 1.00 75.12 110 MET A CA 1
ATOM 887 C C . MET A 1 110 ? -9.811 -6.848 28.478 1.00 75.12 110 MET A C 1
ATOM 889 O O . MET A 1 110 ? -10.323 -7.952 28.656 1.00 75.12 110 MET A O 1
ATOM 893 N N . THR A 1 111 ? -8.804 -6.390 29.224 1.00 79.88 111 THR A N 1
ATOM 894 C CA . THR A 1 111 ? -8.159 -7.177 30.287 1.00 79.88 111 THR A CA 1
ATOM 895 C C . THR A 1 111 ? -8.420 -6.641 31.694 1.00 79.88 111 THR A C 1
ATOM 897 O O . THR A 1 111 ? -7.919 -7.242 32.638 1.00 79.88 111 THR A O 1
ATOM 900 N N . ASP A 1 112 ? -9.172 -5.538 31.827 1.00 81.88 112 ASP A N 1
ATOM 901 C CA . ASP A 1 112 ? -9.405 -4.795 33.082 1.00 81.88 112 ASP A CA 1
ATOM 902 C C . ASP A 1 112 ? -8.094 -4.399 33.796 1.00 81.88 112 ASP A C 1
ATOM 904 O O . ASP A 1 112 ? -8.038 -4.200 35.004 1.00 81.88 112 ASP A O 1
ATOM 908 N N . GLU A 1 113 ? -7.002 -4.300 33.033 1.00 77.75 113 GLU A N 1
ATOM 909 C CA . GLU A 1 113 ? -5.649 -4.068 33.541 1.00 77.75 113 GLU A CA 1
ATOM 910 C C . GLU A 1 113 ? -5.148 -2.722 33.029 1.00 77.75 113 GLU A C 1
ATOM 912 O O . GLU A 1 113 ? -5.178 -2.457 31.829 1.00 77.75 113 GLU A O 1
ATOM 917 N N . THR A 1 114 ? -4.692 -1.863 33.939 1.00 77.44 114 THR A N 1
ATOM 918 C CA . THR A 1 114 ? -4.253 -0.495 33.602 1.00 77.44 114 THR A CA 1
ATOM 919 C C . THR A 1 114 ? -2.729 -0.360 33.668 1.00 77.44 114 THR A C 1
ATOM 921 O O . THR A 1 114 ? -2.162 0.591 33.120 1.00 77.44 114 THR A O 1
ATOM 924 N N . ASP A 1 115 ? -2.044 -1.317 34.303 1.00 84.25 115 ASP A N 1
ATOM 925 C CA . ASP A 1 115 ? -0.589 -1.353 34.360 1.00 84.25 115 ASP A CA 1
ATOM 926 C C . ASP A 1 115 ? 0.008 -1.690 32.983 1.00 84.25 115 ASP A C 1
ATOM 928 O O . ASP A 1 115 ? -0.194 -2.762 32.406 1.00 84.25 115 ASP A O 1
ATOM 932 N N . ARG A 1 116 ? 0.780 -0.746 32.439 1.00 76.88 116 ARG A N 1
ATOM 933 C CA . ARG A 1 116 ? 1.358 -0.857 31.094 1.00 76.88 116 ARG A CA 1
ATOM 934 C C . ARG A 1 116 ? 2.390 -1.977 30.978 1.00 76.88 116 ARG A C 1
ATOM 936 O O . ARG A 1 116 ? 2.488 -2.587 29.915 1.00 76.88 116 ARG A O 1
ATOM 943 N N . GLU A 1 117 ? 3.163 -2.242 32.029 1.00 73.69 117 GLU A N 1
ATOM 944 C CA . GLU A 1 117 ? 4.177 -3.299 32.025 1.00 73.69 117 GLU A CA 1
ATOM 945 C C . GLU A 1 117 ? 3.507 -4.677 32.023 1.00 73.69 117 GLU A C 1
ATOM 947 O O . GLU A 1 117 ? 3.881 -5.551 31.235 1.00 73.69 117 GLU A O 1
ATOM 952 N N . ARG A 1 118 ? 2.431 -4.838 32.804 1.00 83.44 118 ARG A N 1
ATOM 953 C CA . ARG A 1 118 ? 1.590 -6.043 32.779 1.00 83.44 118 ARG A CA 1
ATOM 954 C C . ARG A 1 118 ? 0.956 -6.272 31.412 1.00 83.44 118 ARG A C 1
ATOM 956 O O . ARG A 1 118 ? 1.063 -7.377 30.876 1.00 83.44 118 ARG A O 1
ATOM 963 N N . LEU A 1 119 ? 0.375 -5.236 30.808 1.00 83.62 119 LEU A N 1
ATOM 964 C CA . LEU A 1 119 ? -0.205 -5.318 29.464 1.00 83.62 119 LEU A CA 1
ATOM 965 C C . LEU A 1 119 ? 0.840 -5.690 28.399 1.00 83.62 119 LEU A C 1
ATOM 967 O O . LEU A 1 119 ? 0.567 -6.528 27.537 1.00 83.62 119 LEU A O 1
ATOM 971 N N . LEU A 1 120 ? 2.049 -5.119 28.471 1.00 80.94 120 LEU A N 1
ATOM 972 C CA . LEU A 1 120 ? 3.167 -5.479 27.590 1.00 80.94 120 LEU A CA 1
ATOM 973 C C . LEU A 1 120 ? 3.544 -6.952 27.728 1.00 80.94 120 LEU A C 1
ATOM 975 O O . LEU A 1 120 ? 3.670 -7.660 26.726 1.00 80.94 120 LEU A O 1
ATOM 979 N N . GLN A 1 121 ? 3.706 -7.422 28.964 1.00 79.00 121 GLN A N 1
ATOM 980 C CA . GLN A 1 121 ? 4.082 -8.801 29.241 1.00 79.00 121 GLN A CA 1
ATOM 981 C C . GLN A 1 121 ? 3.014 -9.786 28.743 1.00 79.00 121 GLN A C 1
ATOM 983 O O . GLN A 1 121 ? 3.345 -10.803 28.128 1.00 79.00 121 GLN A O 1
ATOM 988 N N . MET A 1 122 ? 1.732 -9.464 28.940 1.00 81.12 122 MET A N 1
ATOM 989 C CA . MET A 1 122 ? 0.609 -10.254 28.431 1.00 81.12 122 MET A CA 1
ATOM 990 C C . MET A 1 122 ? 0.586 -10.290 26.900 1.00 81.12 122 MET A C 1
ATOM 992 O O . MET A 1 122 ? 0.439 -11.367 26.318 1.00 81.12 122 MET A O 1
ATOM 996 N N . ALA A 1 123 ? 0.786 -9.145 26.243 1.00 84.00 123 ALA A N 1
ATOM 997 C CA . ALA A 1 123 ? 0.799 -9.051 24.786 1.00 84.00 123 ALA A CA 1
ATOM 998 C C . ALA A 1 123 ? 1.944 -9.866 24.165 1.00 84.00 123 ALA A C 1
ATOM 1000 O O . ALA A 1 123 ? 1.725 -10.614 23.209 1.00 84.00 123 ALA A O 1
ATOM 1001 N N . LEU A 1 124 ? 3.152 -9.770 24.729 1.00 8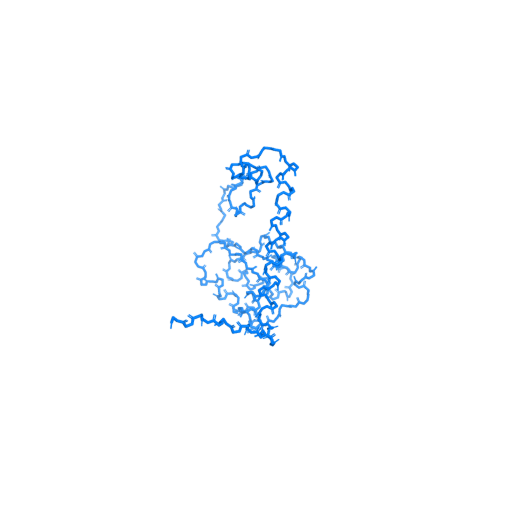0.88 124 LEU A N 1
ATOM 1002 C CA . LEU A 1 124 ? 4.312 -10.534 24.266 1.00 80.88 124 LEU A CA 1
ATOM 1003 C C . LEU A 1 124 ? 4.105 -12.038 24.451 1.00 80.88 124 LEU A C 1
ATOM 1005 O O . LEU A 1 124 ? 4.350 -12.807 23.523 1.00 80.88 124 LEU A O 1
ATOM 1009 N N . ASN A 1 125 ? 3.597 -12.466 25.609 1.00 86.94 125 ASN A N 1
ATOM 1010 C CA . ASN A 1 125 ? 3.331 -13.880 25.855 1.00 86.94 125 ASN A CA 1
ATOM 1011 C C . ASN A 1 125 ? 2.249 -14.429 24.907 1.00 86.94 125 ASN A C 1
ATOM 1013 O O . ASN A 1 125 ? 2.412 -15.503 24.332 1.00 86.94 125 ASN A O 1
ATOM 1017 N N . ALA A 1 126 ? 1.175 -13.669 24.672 1.00 83.06 126 A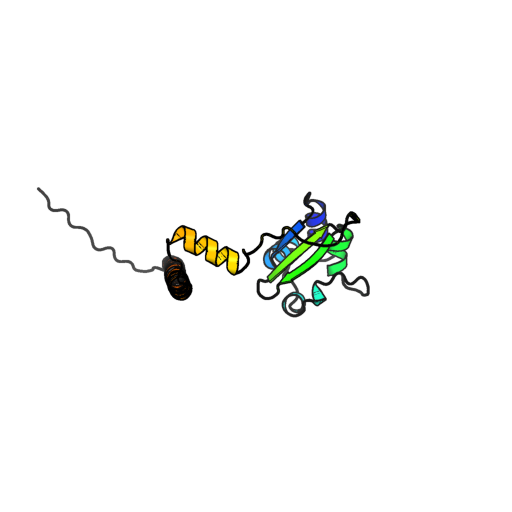LA A N 1
ATOM 1018 C CA . ALA A 1 126 ? 0.122 -14.048 23.732 1.00 83.06 126 ALA A CA 1
ATOM 1019 C C . ALA A 1 126 ? 0.643 -14.173 22.291 1.00 83.06 126 ALA A C 1
ATOM 1021 O O . ALA A 1 126 ? 0.258 -15.096 21.570 1.00 83.06 126 ALA A O 1
ATOM 1022 N N . LEU A 1 127 ? 1.545 -13.280 21.873 1.00 84.31 127 LEU A N 1
ATOM 1023 C CA . LEU A 1 127 ? 2.174 -13.349 20.557 1.00 84.31 127 LEU A CA 1
ATOM 1024 C C . LEU A 1 127 ? 3.067 -14.589 20.425 1.00 84.31 127 LEU A C 1
ATOM 1026 O O . LEU A 1 127 ? 2.964 -15.304 19.433 1.00 84.31 127 LEU A O 1
ATOM 1030 N N . ILE A 1 128 ? 3.874 -14.891 21.445 1.00 82.69 128 ILE A N 1
ATOM 1031 C CA . ILE A 1 128 ? 4.713 -16.099 21.478 1.00 82.69 128 ILE A CA 1
ATOM 1032 C C . ILE A 1 128 ? 3.849 -17.363 21.390 1.00 82.69 128 ILE A C 1
ATOM 1034 O O . ILE A 1 128 ? 4.134 -18.243 20.581 1.00 82.69 128 ILE A O 1
ATOM 1038 N N . GLN A 1 129 ? 2.770 -17.443 22.171 1.00 74.69 129 GLN A N 1
ATOM 1039 C CA . GLN A 1 129 ? 1.832 -18.574 22.159 1.00 74.69 129 GLN A CA 1
ATOM 1040 C C . GLN A 1 129 ? 1.174 -18.752 20.783 1.00 74.69 129 GLN A C 1
ATOM 1042 O O . GLN A 1 129 ? 1.110 -19.863 20.253 1.00 74.69 129 GLN A O 1
ATOM 1047 N N . ARG A 1 130 ? 0.722 -17.651 20.172 1.00 82.81 130 ARG A N 1
ATOM 1048 C CA . ARG A 1 130 ? 0.106 -17.657 18.841 1.00 82.81 130 ARG A CA 1
ATOM 1049 C C . ARG A 1 130 ? 1.088 -18.097 17.758 1.00 82.81 130 ARG A C 1
ATOM 1051 O O . ARG A 1 130 ? 0.724 -18.904 16.905 1.00 82.81 130 ARG A O 1
ATOM 1058 N N . GLU A 1 131 ? 2.318 -17.596 17.791 1.00 85.25 131 GLU A N 1
ATOM 1059 C CA . GLU A 1 131 ? 3.346 -17.995 16.830 1.00 85.25 131 GLU A CA 1
ATOM 1060 C C . GLU A 1 131 ? 3.758 -19.453 17.026 1.00 85.25 131 GLU A C 1
ATOM 1062 O O . GLU A 1 131 ? 3.846 -20.185 16.046 1.00 85.25 131 GLU A O 1
ATOM 1067 N N . ALA A 1 132 ? 3.905 -19.928 18.266 1.00 65.75 132 ALA A N 1
ATOM 1068 C CA . ALA A 1 132 ? 4.152 -21.342 18.542 1.00 65.75 132 ALA A CA 1
ATOM 1069 C C . ALA A 1 132 ? 3.039 -22.235 17.965 1.00 65.75 132 ALA A C 1
ATOM 1071 O O . ALA A 1 132 ? 3.329 -23.229 17.297 1.00 65.75 132 ALA A O 1
ATOM 1072 N N . ALA A 1 133 ? 1.770 -21.845 18.128 1.00 64.38 133 ALA A N 1
ATOM 1073 C CA . ALA A 1 133 ? 0.638 -22.548 17.527 1.00 64.38 133 ALA A CA 1
ATOM 1074 C C . ALA A 1 133 ? 0.672 -22.516 15.986 1.00 64.38 133 ALA A C 1
ATOM 1076 O O . ALA A 1 133 ? 0.422 -23.535 15.342 1.00 64.38 133 ALA A O 1
ATOM 1077 N N . HIS A 1 134 ? 1.031 -21.382 15.373 1.00 66.75 134 HIS A N 1
ATOM 1078 C CA . HIS A 1 134 ? 1.193 -21.283 13.919 1.00 66.75 134 HIS A CA 1
ATOM 1079 C C . HIS A 1 134 ? 2.358 -22.130 13.389 1.00 66.75 134 HIS A C 1
ATOM 1081 O O . HIS A 1 134 ? 2.231 -22.749 12.331 1.00 66.75 134 HIS A O 1
ATOM 1087 N N . GLN A 1 135 ? 3.479 -22.187 14.109 1.00 60.06 135 GLN A N 1
ATOM 1088 C CA . GLN A 1 135 ? 4.615 -23.041 13.762 1.00 60.06 135 GLN A CA 1
ATOM 1089 C C . GLN A 1 135 ? 4.229 -24.520 13.863 1.00 60.06 135 GLN A C 1
ATOM 1091 O O . GLN A 1 135 ? 4.484 -25.275 12.930 1.00 60.06 135 GLN A O 1
ATOM 1096 N N . LEU A 1 136 ? 3.518 -24.923 14.921 1.00 64.75 136 LEU A N 1
ATOM 1097 C CA . LEU A 1 136 ? 2.978 -26.279 15.045 1.00 64.75 136 LEU A CA 1
ATOM 1098 C C . LEU A 1 136 ? 1.972 -26.611 13.937 1.00 64.75 136 LEU A C 1
ATOM 1100 O O . LEU A 1 136 ? 2.018 -27.710 13.403 1.00 64.75 136 LEU A O 1
ATOM 1104 N N . ALA A 1 137 ? 1.116 -25.674 13.521 1.00 66.19 137 ALA A N 1
ATOM 1105 C CA . ALA A 1 137 ? 0.193 -25.886 12.402 1.00 66.19 137 ALA A CA 1
ATOM 1106 C C . ALA A 1 137 ? 0.923 -26.066 11.057 1.00 66.19 137 ALA A C 1
ATOM 1108 O O . ALA A 1 137 ? 0.501 -26.858 10.218 1.00 66.19 137 ALA A O 1
ATOM 1109 N N . ARG A 1 138 ? 2.046 -25.365 10.856 1.00 60.78 138 ARG A N 1
ATOM 1110 C CA . ARG A 1 138 ? 2.912 -25.535 9.678 1.00 60.78 138 ARG A CA 1
ATOM 1111 C C . ARG A 1 138 ? 3.673 -26.857 9.704 1.00 60.78 138 ARG A C 1
ATOM 1113 O O . ARG A 1 138 ? 3.815 -27.485 8.662 1.00 60.78 138 ARG A O 1
ATOM 1120 N N . LEU A 1 139 ? 4.121 -27.286 10.881 1.00 58.47 139 LEU A N 1
ATOM 1121 C CA . LEU A 1 139 ? 4.773 -28.580 11.085 1.00 58.47 139 LEU A CA 1
ATOM 1122 C C . LEU A 1 139 ? 3.768 -29.746 11.043 1.00 58.47 139 LEU A C 1
ATOM 1124 O O . LEU A 1 139 ? 4.121 -30.837 10.617 1.00 58.47 139 LEU A O 1
ATOM 1128 N N . GLY A 1 140 ? 2.498 -29.508 11.381 1.00 53.75 140 GLY A N 1
ATOM 1129 C CA . GLY A 1 140 ? 1.393 -30.465 11.262 1.00 53.75 140 GLY A CA 1
ATOM 1130 C C . GLY A 1 140 ? 0.952 -30.754 9.821 1.00 53.75 140 GLY A C 1
ATOM 1131 O O . GLY A 1 140 ? 0.232 -31.721 9.596 1.00 53.75 140 GLY A O 1
ATOM 1132 N N . ALA A 1 141 ? 1.416 -29.977 8.834 1.00 49.69 141 ALA A N 1
ATOM 1133 C CA . ALA A 1 141 ? 1.330 -30.344 7.415 1.00 49.69 141 ALA A CA 1
ATOM 1134 C C . ALA A 1 141 ? 2.430 -31.346 6.992 1.00 49.69 141 ALA A C 1
ATOM 1136 O O . ALA A 1 141 ? 2.381 -31.885 5.888 1.00 49.69 141 ALA A O 1
ATOM 1137 N N . THR A 1 142 ? 3.385 -31.634 7.884 1.00 52.47 142 THR A N 1
ATOM 1138 C CA . THR A 1 142 ? 4.473 -32.601 7.704 1.00 52.47 142 THR A CA 1
ATOM 1139 C C . THR A 1 142 ? 4.523 -33.544 8.909 1.00 52.47 142 THR A C 1
ATOM 1141 O O . THR A 1 142 ? 5.494 -33.568 9.657 1.00 52.47 142 THR A O 1
ATOM 1144 N N . MET A 1 143 ? 3.471 -34.335 9.124 1.00 42.16 143 MET A N 1
ATOM 1145 C CA . MET A 1 143 ? 3.529 -35.480 10.041 1.00 42.16 143 MET A CA 1
ATOM 1146 C C . MET A 1 143 ? 3.503 -36.787 9.243 1.00 42.16 143 MET A C 1
ATOM 1148 O O . MET A 1 143 ? 2.428 -37.346 9.027 1.00 42.16 143 MET A O 1
ATOM 1152 N N . PRO A 1 144 ? 4.657 -37.311 8.788 1.00 46.56 144 PRO A N 1
ATOM 1153 C CA . PRO A 1 144 ? 4.794 -38.748 8.674 1.00 46.56 144 PRO A CA 1
ATOM 1154 C C . PRO A 1 144 ? 4.932 -39.294 10.106 1.00 46.56 144 PRO A C 1
ATOM 1156 O O . PRO A 1 144 ? 5.759 -38.815 10.876 1.00 46.56 144 PRO A O 1
ATOM 1159 N N . ASP A 1 145 ? 4.117 -40.285 10.453 1.00 51.94 145 ASP A N 1
ATOM 1160 C CA . ASP A 1 145 ? 4.246 -41.096 11.674 1.00 51.94 145 ASP A CA 1
ATOM 1161 C C . ASP A 1 145 ? 3.664 -40.537 12.993 1.00 51.94 145 ASP A C 1
ATOM 1163 O O . ASP A 1 145 ? 4.295 -40.527 14.048 1.00 51.94 145 ASP A O 1
ATOM 1167 N N . LEU A 1 146 ? 2.386 -40.142 12.976 1.00 44.25 146 LEU A N 1
ATOM 1168 C CA . LEU A 1 146 ? 1.565 -40.203 14.193 1.00 44.25 146 LEU A CA 1
ATOM 1169 C C . LEU A 1 146 ? 0.982 -41.618 14.327 1.00 44.25 146 LEU A C 1
ATOM 1171 O O . LEU A 1 146 ? -0.063 -41.927 13.752 1.00 44.25 146 LEU A O 1
ATOM 1175 N N . VAL A 1 147 ? 1.640 -42.479 15.105 1.00 55.53 147 VAL A N 1
ATOM 1176 C CA . VAL A 1 147 ? 1.020 -43.714 15.606 1.00 55.53 147 VAL A CA 1
ATOM 1177 C C . VAL A 1 147 ? -0.022 -43.320 16.651 1.00 55.53 147 VAL A C 1
ATOM 1179 O O . VAL A 1 147 ? 0.303 -42.928 17.771 1.00 55.53 147 VAL A O 1
ATOM 1182 N N . VAL A 1 148 ? -1.295 -43.397 16.269 1.00 53.84 148 VAL A N 1
ATOM 1183 C CA . VAL A 1 148 ? -2.425 -43.194 17.181 1.00 53.84 148 VAL A CA 1
ATOM 1184 C C . VAL A 1 148 ? -2.570 -44.452 18.048 1.00 53.84 148 VAL A C 1
ATOM 1186 O O . VAL A 1 148 ? -2.836 -45.521 17.495 1.00 53.84 148 VAL A O 1
ATOM 1189 N N . PRO A 1 149 ? -2.419 -44.386 19.384 1.00 52.31 149 PRO A N 1
ATOM 1190 C CA . PRO A 1 149 ? -2.642 -45.550 20.231 1.00 52.31 149 PRO A CA 1
ATOM 1191 C C . PRO A 1 149 ? -4.121 -45.950 20.197 1.00 52.31 149 PRO A C 1
ATOM 1193 O O . PRO A 1 149 ? -5.019 -45.127 20.407 1.00 52.31 149 PRO A O 1
ATOM 1196 N N . GLN A 1 150 ? -4.367 -47.229 19.914 1.00 56.16 150 GLN A N 1
ATOM 1197 C CA . GLN A 1 150 ? -5.702 -47.810 19.849 1.00 56.16 150 GLN A CA 1
ATOM 1198 C C . GLN A 1 150 ? -6.373 -47.700 21.226 1.00 56.16 150 GLN A C 1
ATOM 1200 O O . GLN A 1 150 ? -5.865 -48.206 22.225 1.00 56.16 150 GLN A O 1
ATOM 1205 N N . ARG A 1 151 ? -7.519 -47.017 21.287 1.00 52.72 151 ARG A N 1
ATOM 1206 C CA . ARG A 1 151 ? -8.375 -47.011 22.477 1.00 52.72 151 ARG A CA 1
ATOM 1207 C C . ARG A 1 151 ? -9.067 -48.364 22.584 1.00 52.72 151 ARG A C 1
ATOM 1209 O O . ARG A 1 151 ? -10.022 -48.616 21.851 1.00 52.72 151 ARG A O 1
ATOM 1216 N N . ASP A 1 152 ? -8.601 -49.199 23.501 1.00 52.84 152 ASP A N 1
ATOM 1217 C CA . ASP A 1 152 ? -9.316 -50.410 23.886 1.00 52.84 152 ASP A CA 1
ATOM 1218 C C . ASP A 1 152 ? -10.611 -50.010 24.613 1.00 52.84 152 ASP A C 1
ATOM 1220 O O . ASP A 1 152 ? -10.590 -49.280 25.610 1.00 52.84 152 ASP A O 1
ATOM 1224 N N . ARG A 1 153 ? -11.760 -50.408 24.058 1.00 56.91 153 ARG A N 1
ATOM 1225 C CA . ARG A 1 153 ? -13.052 -50.298 24.742 1.00 56.91 153 ARG A CA 1
ATOM 1226 C C . ARG A 1 153 ? -13.185 -51.509 25.663 1.00 56.91 153 ARG A C 1
ATOM 1228 O O . ARG A 1 153 ? -13.082 -52.622 25.156 1.00 56.91 153 ARG A O 1
ATOM 1235 N N . PRO A 1 154 ? -13.519 -51.338 26.951 1.00 51.50 154 PRO A N 1
ATOM 1236 C CA . PRO A 1 154 ? -13.916 -52.475 27.764 1.00 51.50 154 PRO A CA 1
ATOM 1237 C C . PRO A 1 154 ? -15.244 -53.026 27.224 1.00 51.50 154 PRO A C 1
ATOM 1239 O O . PRO A 1 154 ? -16.238 -52.298 27.137 1.00 51.50 154 PRO A O 1
ATOM 1242 N N . ALA A 1 155 ? -15.233 -54.293 26.809 1.00 58.09 155 ALA A N 1
ATOM 1243 C CA . ALA A 1 155 ? -16.446 -55.051 26.539 1.00 58.09 155 ALA A CA 1
ATOM 1244 C C . ALA A 1 155 ? -17.199 -55.277 27.860 1.00 58.09 155 ALA A C 1
ATOM 1246 O O . ALA A 1 155 ? -16.579 -55.560 28.887 1.00 58.09 155 ALA A O 1
ATOM 1247 N N . ALA A 1 156 ? -18.516 -55.083 27.808 1.00 60.62 156 ALA A N 1
ATOM 1248 C CA . ALA A 1 156 ? -19.453 -55.429 28.871 1.00 60.62 156 ALA A CA 1
ATOM 1249 C C . ALA A 1 156 ? -19.651 -56.947 28.961 1.00 60.62 156 ALA A C 1
ATOM 1251 O O . ALA A 1 156 ? -19.539 -57.608 27.901 1.00 60.62 156 ALA A O 1
#

pLDDT: mean 70.41, std 14.64, range [35.72, 86.94]